Protein AF-A0A438DHL5-F1 (afdb_monomer_lite)

Organism: Vitis vinifera (NCBI:txid29760)

Secondary structure (DSSP, 8-state):
----PPPP-TT-HHHHHHHHHHHHHHTT--HHHHSPPPPPP-TT--HHHHHHHHHHHHHHHHHHHHHHHHS-HHHHTTSPP-S-HHHHHHHHT-

Foldseek 3Di:
DQQDQAQDDPPCLVVNLVSLCVSCVVVLLCLLQVDPQQDDDDPPDDPVSVVSNVSNQSSQVVSCVVSLVSYDPVVSVVQDDDSRSNVSSVSVVD

pLDDT: mean 91.94, std 8.82, range [44.59, 98.25]

Sequence (94 aa):
MLINIPVLNDTNFKKWKEHVIIVLRCMDLDYALRDDRPVDLTSVSTTKQRVAMEKWEQSNRMSLMIMKHSIPEAIRGAIPEETRAKTFLDQIAN

Structure (mmCIF, N/CA/C/O backbone):
data_AF-A0A438DHL5-F1
#
_entry.id   AF-A0A438DHL5-F1
#
loop_
_atom_site.group_PDB
_atom_site.id
_atom_site.type_symbol
_atom_site.label_atom_id
_atom_site.label_alt_id
_atom_site.label_comp_id
_atom_site.label_asym_id
_atom_site.label_entity_id
_atom_site.label_seq_id
_atom_site.pdbx_PDB_ins_code
_atom_site.Cartn_x
_atom_site.Cartn_y
_atom_site.Cartn_z
_atom_site.occupancy
_atom_site.B_iso_or_equiv
_atom_site.auth_seq_id
_atom_site.auth_comp_id
_atom_site.auth_asym_id
_atom_site.auth_atom_id
_atom_site.pdbx_PDB_model_num
ATOM 1 N N . MET A 1 1 ? 9.346 16.952 8.081 1.00 44.59 1 MET A N 1
ATOM 2 C CA . MET A 1 1 ? 8.328 16.453 9.029 1.00 44.59 1 MET A CA 1
ATOM 3 C C . MET A 1 1 ? 7.525 15.384 8.316 1.00 44.59 1 MET A C 1
ATOM 5 O O . MET A 1 1 ? 6.906 15.704 7.311 1.00 44.59 1 MET A O 1
ATOM 9 N N . LEU A 1 2 ? 7.583 14.133 8.778 1.00 53.66 2 LEU A N 1
ATOM 10 C CA . LEU A 1 2 ? 6.611 13.119 8.366 1.00 53.66 2 LEU A CA 1
ATOM 11 C C . LEU A 1 2 ? 5.244 13.599 8.862 1.00 53.66 2 LEU A C 1
ATOM 13 O O . LEU A 1 2 ? 5.101 13.927 10.039 1.00 53.66 2 LEU A O 1
ATOM 17 N N . ILE A 1 3 ? 4.275 13.730 7.961 1.00 64.81 3 ILE A N 1
ATOM 18 C CA . ILE A 1 3 ? 2.897 14.056 8.331 1.00 64.81 3 ILE A CA 1
ATOM 19 C C . ILE A 1 3 ? 2.430 12.970 9.311 1.00 64.81 3 ILE A C 1
ATOM 21 O O . ILE A 1 3 ? 2.627 11.783 9.060 1.00 64.81 3 ILE A O 1
ATOM 25 N N . ASN A 1 4 ? 1.872 13.374 10.453 1.00 84.00 4 ASN A N 1
ATOM 26 C CA . ASN A 1 4 ? 1.438 12.444 11.491 1.00 84.00 4 ASN A CA 1
ATOM 27 C C . ASN A 1 4 ? 0.249 11.617 10.964 1.00 84.00 4 ASN A C 1
ATOM 29 O O . ASN A 1 4 ? -0.839 12.157 10.727 1.00 84.00 4 ASN A O 1
ATOM 33 N N . ILE A 1 5 ? 0.475 10.325 10.722 1.00 90.62 5 ILE A N 1
ATOM 34 C CA . ILE A 1 5 ? -0.583 9.381 10.356 1.00 90.62 5 ILE A CA 1
ATOM 35 C C . ILE A 1 5 ? -1.340 9.064 11.649 1.00 90.62 5 ILE A C 1
ATOM 37 O O . ILE A 1 5 ? -0.712 8.596 12.600 1.00 90.62 5 ILE A O 1
ATOM 41 N N . PRO A 1 6 ? -2.659 9.325 11.732 1.00 91.81 6 PRO A N 1
ATOM 42 C CA . PRO A 1 6 ? -3.420 8.956 12.918 1.00 91.81 6 PRO A CA 1
ATOM 43 C C . PRO A 1 6 ? -3.328 7.443 13.128 1.00 91.81 6 PRO A C 1
ATOM 45 O O . PRO A 1 6 ? -3.225 6.692 12.168 1.00 91.81 6 PRO A O 1
ATOM 48 N N . VAL A 1 7 ? -3.387 6.974 14.367 1.00 92.38 7 VAL A N 1
ATOM 49 C CA . VAL A 1 7 ? -3.476 5.532 14.628 1.00 92.38 7 VAL A CA 1
ATOM 50 C C . VAL A 1 7 ? -4.833 5.021 14.136 1.00 92.38 7 VAL A C 1
ATOM 52 O O . VAL A 1 7 ? -5.854 5.660 14.410 1.00 92.38 7 VAL A O 1
ATOM 55 N N . LEU A 1 8 ? -4.861 3.906 13.400 1.00 92.25 8 LEU A N 1
ATOM 56 C CA . LEU A 1 8 ? -6.113 3.315 12.910 1.00 92.25 8 LEU A CA 1
ATOM 57 C C . LEU A 1 8 ? -7.003 2.863 14.081 1.00 92.25 8 LEU A C 1
ATOM 59 O O . LEU A 1 8 ? -6.521 2.260 15.039 1.00 92.25 8 LEU A O 1
ATOM 63 N N . ASN A 1 9 ? -8.302 3.136 13.978 1.00 89.31 9 ASN A N 1
ATOM 64 C CA . ASN A 1 9 ? -9.345 2.610 14.851 1.00 89.31 9 ASN A CA 1
ATOM 65 C C . ASN A 1 9 ? -10.632 2.346 14.054 1.00 89.31 9 ASN A C 1
ATOM 67 O O . ASN A 1 9 ? -10.733 2.703 12.879 1.00 89.31 9 ASN A O 1
ATOM 71 N N . ASP A 1 10 ? -11.637 1.798 14.728 1.00 85.50 10 ASP A N 1
ATOM 72 C CA . ASP A 1 10 ? -12.875 1.304 14.113 1.00 85.50 10 ASP A CA 1
ATOM 73 C C . ASP A 1 10 ? -13.724 2.383 13.414 1.00 85.50 10 ASP A C 1
ATOM 75 O O . ASP A 1 10 ? -14.637 2.070 12.657 1.00 85.50 10 ASP A O 1
ATOM 79 N N . THR A 1 11 ? -13.446 3.670 13.647 1.00 91.19 11 THR A N 1
ATOM 80 C CA . THR A 1 11 ? -14.264 4.787 13.134 1.00 91.19 11 THR A CA 1
ATOM 81 C C . THR A 1 11 ? -13.514 5.722 12.190 1.00 91.19 11 THR A C 1
ATOM 83 O O . THR A 1 11 ? -14.132 6.560 11.531 1.00 91.19 11 THR A O 1
ATOM 86 N N . ASN A 1 12 ? -12.185 5.614 12.102 1.00 93.81 12 ASN A N 1
ATOM 87 C CA . ASN A 1 12 ? -11.359 6.614 11.425 1.00 93.81 12 ASN A CA 1
ATOM 88 C C . ASN A 1 12 ? -10.745 6.149 10.097 1.00 93.81 12 ASN A C 1
ATOM 90 O O . ASN A 1 12 ? -9.960 6.908 9.523 1.00 93.81 12 ASN A O 1
ATOM 94 N N . PHE A 1 13 ? -11.123 4.974 9.578 1.00 92.19 13 PHE A N 1
ATOM 95 C CA . PHE A 1 13 ? -10.514 4.373 8.384 1.00 92.19 13 PHE A CA 1
ATOM 96 C C . PHE A 1 13 ? -10.361 5.352 7.211 1.00 92.19 13 PHE A C 1
ATOM 98 O O . PHE A 1 13 ? -9.276 5.482 6.648 1.00 92.19 13 PHE A O 1
ATOM 105 N N . LYS A 1 14 ? -11.415 6.107 6.870 1.00 93.56 14 LYS A N 1
ATOM 106 C CA . LYS A 1 14 ? -11.372 7.072 5.757 1.00 93.56 14 LYS A CA 1
ATOM 107 C C . LYS A 1 14 ? -10.281 8.135 5.951 1.00 93.56 14 LYS A C 1
ATOM 109 O O . LYS A 1 14 ? -9.517 8.402 5.027 1.00 93.56 14 LYS A O 1
ATOM 114 N N . LYS A 1 15 ? -10.186 8.703 7.159 1.00 94.19 15 LYS A N 1
ATOM 115 C CA . LYS A 1 15 ? -9.186 9.723 7.517 1.00 94.19 15 LYS A CA 1
ATOM 116 C C . LYS A 1 15 ? -7.779 9.128 7.581 1.00 94.19 15 LYS A C 1
ATOM 118 O O . LYS A 1 15 ? -6.824 9.741 7.114 1.00 94.19 15 LYS A O 1
ATOM 123 N N . TRP A 1 16 ? -7.661 7.928 8.144 1.00 95.06 16 TRP A N 1
ATOM 124 C CA . TRP A 1 16 ? -6.414 7.173 8.188 1.00 95.06 16 TRP A CA 1
ATOM 125 C C . TRP A 1 16 ? -5.870 6.911 6.779 1.00 95.06 16 TRP A C 1
ATOM 127 O O . TRP A 1 16 ? -4.741 7.300 6.476 1.00 95.06 16 TRP A O 1
ATOM 137 N N . LYS A 1 17 ? -6.703 6.357 5.888 1.00 95.00 17 LYS A N 1
ATOM 138 C CA . LYS A 1 17 ? -6.357 6.064 4.491 1.00 95.00 17 LYS A CA 1
ATOM 139 C C . LYS A 1 17 ? -5.908 7.316 3.744 1.00 95.00 17 LYS A C 1
ATOM 141 O O . LYS A 1 17 ? -4.914 7.275 3.025 1.00 95.00 17 LYS A O 1
ATOM 146 N N . GLU A 1 18 ? -6.610 8.431 3.923 1.00 94.94 18 GLU A N 1
ATOM 147 C CA . GLU A 1 18 ? -6.241 9.707 3.307 1.00 94.94 18 GLU A CA 1
ATOM 148 C C . GLU A 1 18 ? -4.846 10.177 3.750 1.00 94.94 18 GLU A C 1
ATOM 150 O O . GLU A 1 18 ? -4.001 10.468 2.903 1.00 94.94 18 GLU A O 1
ATOM 155 N N . HIS A 1 19 ? -4.562 10.170 5.056 1.00 94.88 19 HIS A N 1
ATOM 156 C CA . HIS A 1 19 ? -3.250 10.559 5.586 1.00 94.88 19 HIS A CA 1
ATOM 157 C C . HIS A 1 19 ? -2.125 9.629 5.111 1.00 94.88 19 HIS A C 1
ATOM 159 O O . HIS A 1 19 ? -1.060 10.116 4.727 1.00 94.88 19 HIS A O 1
ATOM 165 N N . VAL A 1 20 ? -2.359 8.312 5.092 1.00 94.81 20 VAL A N 1
ATOM 166 C CA . VAL A 1 20 ? -1.412 7.328 4.542 1.00 94.81 20 VAL A CA 1
ATOM 167 C C . VAL A 1 20 ? -1.086 7.661 3.086 1.00 94.81 20 VAL A C 1
ATOM 169 O O . VAL A 1 20 ? 0.085 7.770 2.728 1.00 94.81 20 VAL A O 1
ATOM 172 N N . ILE A 1 21 ? -2.104 7.878 2.248 1.00 94.88 21 ILE A N 1
ATOM 173 C CA . ILE A 1 21 ? -1.911 8.180 0.823 1.00 94.88 21 ILE A CA 1
ATOM 174 C C . ILE A 1 21 ? -1.137 9.491 0.631 1.00 94.88 21 ILE A C 1
ATOM 176 O O . ILE A 1 21 ? -0.260 9.554 -0.230 1.00 94.88 21 ILE A O 1
ATOM 180 N N . ILE A 1 22 ? -1.430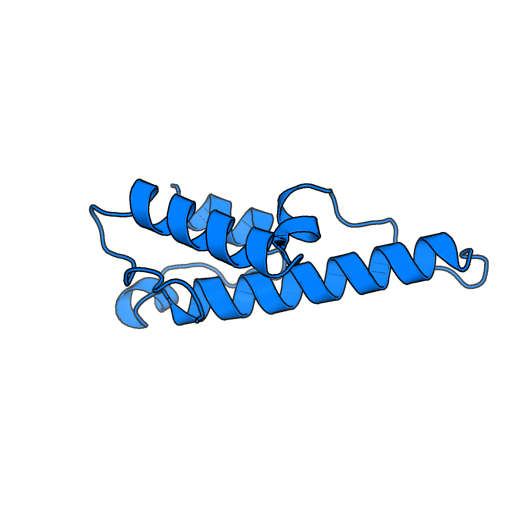 10.527 1.424 1.00 95.00 22 ILE A N 1
ATOM 181 C CA . ILE A 1 22 ? -0.710 11.808 1.365 1.00 95.00 22 ILE A CA 1
ATOM 182 C C . ILE A 1 22 ? 0.767 11.611 1.727 1.00 95.00 22 ILE A C 1
ATOM 184 O O . ILE A 1 22 ? 1.632 12.053 0.974 1.00 95.00 22 ILE A O 1
ATOM 188 N N . VAL A 1 23 ? 1.067 10.914 2.829 1.00 94.25 23 VAL A N 1
ATOM 189 C CA . VAL A 1 23 ? 2.452 10.636 3.250 1.00 94.25 23 VAL A CA 1
ATOM 190 C C . VAL A 1 23 ? 3.214 9.882 2.169 1.00 94.25 23 VAL A C 1
ATOM 192 O O . VAL A 1 23 ? 4.316 10.289 1.807 1.00 94.25 23 VAL A O 1
ATOM 195 N N . LEU A 1 24 ? 2.624 8.816 1.624 1.00 95.19 24 LEU A N 1
ATOM 196 C CA . LEU A 1 24 ? 3.277 8.004 0.600 1.00 95.19 24 LEU A CA 1
ATOM 197 C C . LEU A 1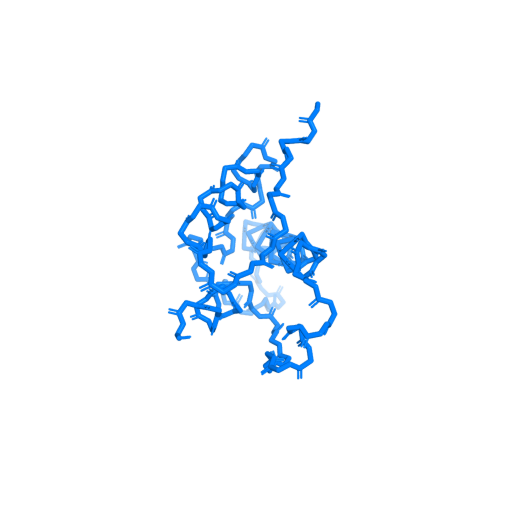 24 ? 3.550 8.810 -0.669 1.00 95.19 24 LEU A C 1
ATOM 199 O O . LEU A 1 24 ? 4.646 8.714 -1.211 1.00 95.19 24 LEU A O 1
ATOM 203 N N . ARG A 1 25 ? 2.615 9.664 -1.099 1.00 94.88 25 ARG A N 1
ATOM 204 C CA . ARG A 1 25 ? 2.827 10.582 -2.231 1.00 94.88 25 ARG A CA 1
ATOM 205 C C . ARG A 1 25 ? 3.927 11.602 -1.966 1.00 94.88 25 ARG A C 1
ATOM 207 O O . ARG A 1 25 ? 4.768 11.808 -2.828 1.00 94.88 25 ARG A O 1
ATOM 214 N N . CYS A 1 26 ? 3.960 12.216 -0.783 1.00 93.94 26 CYS A N 1
ATOM 215 C CA . CYS A 1 26 ? 5.009 13.175 -0.418 1.00 93.94 2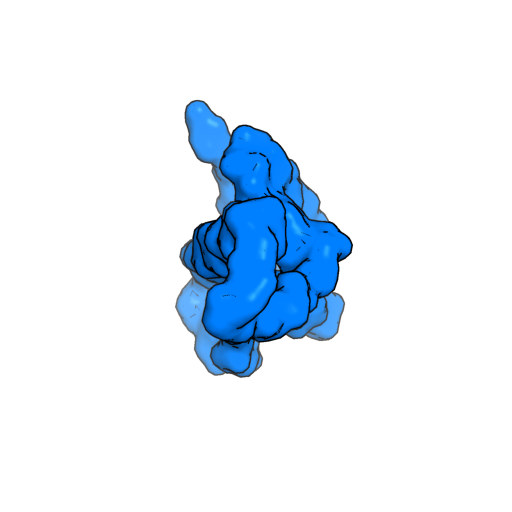6 CYS A CA 1
ATOM 216 C C . CYS A 1 26 ? 6.414 12.555 -0.392 1.00 93.94 26 CYS A C 1
ATOM 218 O O . CYS A 1 26 ? 7.396 13.290 -0.428 1.00 93.94 26 CYS A O 1
ATOM 220 N N . MET A 1 27 ? 6.507 11.228 -0.292 1.00 93.44 27 MET A N 1
ATOM 221 C CA . MET A 1 27 ? 7.763 10.480 -0.265 1.00 93.44 27 MET A CA 1
ATOM 222 C C . MET A 1 27 ? 8.057 9.742 -1.583 1.00 93.44 27 MET A C 1
ATOM 224 O O . MET A 1 27 ? 9.014 8.974 -1.624 1.00 93.44 27 MET A O 1
ATOM 228 N N . ASP A 1 28 ? 7.240 9.926 -2.628 1.00 94.44 28 ASP A N 1
ATOM 229 C CA . ASP A 1 28 ? 7.305 9.179 -3.898 1.00 94.44 28 ASP A CA 1
ATOM 230 C C . ASP A 1 28 ? 7.208 7.645 -3.735 1.00 94.44 28 ASP A C 1
ATOM 232 O O . ASP A 1 28 ? 7.773 6.860 -4.502 1.00 94.44 28 ASP A O 1
ATOM 236 N N . LEU A 1 29 ? 6.459 7.199 -2.724 1.00 95.75 29 LEU A N 1
ATOM 237 C CA . LEU A 1 29 ? 6.243 5.796 -2.368 1.00 95.75 29 LEU A CA 1
ATOM 238 C C . LEU A 1 29 ? 4.848 5.281 -2.741 1.00 95.75 29 LEU A C 1
ATOM 240 O O . LEU A 1 29 ? 4.517 4.155 -2.383 1.00 95.75 29 LEU A O 1
ATOM 244 N N . ASP A 1 30 ? 4.027 6.042 -3.465 1.00 96.25 30 ASP A N 1
ATOM 245 C CA . ASP A 1 30 ? 2.663 5.651 -3.857 1.00 96.25 30 ASP A CA 1
ATOM 246 C C . ASP A 1 30 ? 2.592 4.809 -5.146 1.00 96.25 30 ASP A C 1
ATOM 248 O O . ASP A 1 30 ? 1.507 4.371 -5.534 1.00 96.25 30 ASP A O 1
ATOM 252 N N . TYR A 1 31 ? 3.726 4.558 -5.805 1.00 97.12 31 TYR A N 1
ATOM 253 C CA . TYR A 1 31 ? 3.790 3.872 -7.099 1.00 97.12 31 TYR A CA 1
ATOM 254 C C . TYR A 1 31 ? 3.094 2.498 -7.093 1.00 97.12 31 TYR A C 1
ATOM 256 O O . TYR A 1 31 ? 2.205 2.255 -7.901 1.00 97.12 31 TYR A O 1
ATOM 264 N N . ALA A 1 32 ? 3.396 1.635 -6.122 1.00 97.38 32 ALA A N 1
ATOM 265 C CA . ALA A 1 32 ? 2.797 0.305 -5.992 1.00 97.38 32 ALA A CA 1
ATOM 266 C C . ALA A 1 32 ? 1.316 0.311 -5.573 1.00 97.38 32 ALA A C 1
ATOM 268 O O . ALA A 1 32 ? 0.645 -0.719 -5.652 1.00 97.38 32 ALA A O 1
ATOM 269 N N . LEU A 1 33 ? 0.799 1.455 -5.112 1.00 96.12 33 LEU A N 1
ATOM 270 C CA . LEU A 1 33 ? -0.630 1.631 -4.847 1.00 96.12 33 LEU A CA 1
ATOM 271 C C . LEU A 1 33 ? -1.404 2.016 -6.113 1.00 96.12 33 LEU A C 1
ATOM 273 O O . LEU A 1 33 ? -2.602 1.745 -6.212 1.00 96.12 33 LEU A O 1
ATOM 277 N N . ARG A 1 34 ? -0.734 2.660 -7.073 1.00 95.06 34 ARG A N 1
ATOM 278 C CA . ARG A 1 34 ? -1.341 3.187 -8.302 1.00 95.06 34 ARG A CA 1
ATOM 279 C C . ARG A 1 34 ? -1.214 2.222 -9.465 1.00 95.06 34 ARG A C 1
ATOM 281 O O . ARG A 1 34 ? -2.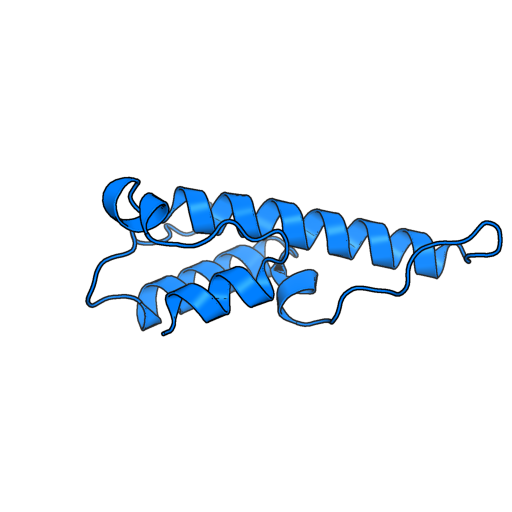199 2.004 -10.164 1.00 95.06 34 ARG A O 1
ATOM 288 N N . ASP A 1 35 ? -0.035 1.640 -9.618 1.00 94.00 35 ASP A N 1
ATOM 289 C CA . ASP A 1 35 ? 0.324 0.794 -10.743 1.00 94.00 35 ASP A CA 1
ATOM 290 C C . ASP A 1 35 ? 0.380 -0.682 -10.338 1.00 94.00 35 ASP A C 1
ATOM 292 O O . A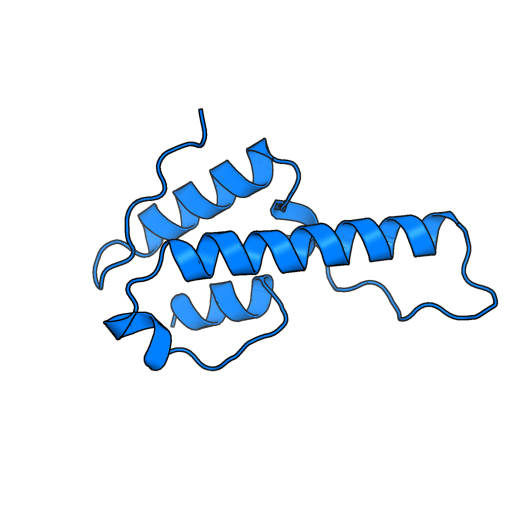SP A 1 35 ? 0.790 -1.049 -9.227 1.00 94.00 35 ASP A O 1
ATOM 296 N N . ASP A 1 36 ? -0.032 -1.545 -11.264 1.00 93.62 36 ASP A N 1
ATOM 297 C CA . ASP A 1 36 ? 0.100 -2.985 -11.089 1.00 93.62 36 ASP A CA 1
ATOM 298 C C . ASP A 1 36 ? 1.571 -3.407 -11.066 1.00 93.62 36 ASP A C 1
ATOM 300 O O . ASP A 1 36 ? 2.454 -2.722 -11.590 1.00 93.62 36 ASP A O 1
ATOM 304 N N . ARG A 1 37 ? 1.835 -4.557 -10.432 1.00 94.12 37 ARG A N 1
ATOM 305 C CA . ARG A 1 37 ? 3.186 -5.116 -10.366 1.00 94.12 37 ARG A CA 1
ATOM 306 C C . ARG A 1 37 ? 3.718 -5.310 -11.792 1.00 94.12 37 ARG A C 1
ATOM 308 O O . ARG A 1 37 ? 3.032 -5.957 -12.589 1.00 94.12 37 ARG A O 1
ATOM 315 N N . PRO A 1 38 ? 4.917 -4.794 -12.115 1.00 94.00 38 PRO A N 1
ATOM 316 C CA . PRO A 1 38 ? 5.558 -5.070 -13.390 1.00 94.00 38 PRO A CA 1
ATOM 317 C C . PRO A 1 38 ? 5.730 -6.574 -13.616 1.00 94.00 38 PRO A C 1
ATOM 319 O O . PRO A 1 38 ? 5.762 -7.367 -12.675 1.00 94.00 38 PRO A O 1
ATOM 322 N N . VAL A 1 39 ? 5.867 -6.965 -14.880 1.00 91.31 39 VAL A N 1
ATOM 323 C CA . VAL A 1 39 ? 6.145 -8.360 -15.243 1.00 91.31 39 VAL A CA 1
ATOM 324 C C . VAL A 1 39 ? 7.496 -8.777 -14.664 1.00 91.31 39 VAL A C 1
ATOM 326 O O . VAL A 1 39 ? 8.430 -7.970 -14.648 1.00 91.31 39 VAL A O 1
ATOM 329 N N . ASP A 1 40 ? 7.597 -10.028 -14.214 1.00 93.62 40 ASP A N 1
ATOM 330 C CA . ASP A 1 40 ? 8.837 -10.565 -13.660 1.00 93.62 40 ASP A CA 1
ATOM 331 C C . ASP A 1 40 ? 10.012 -10.373 -14.626 1.00 93.62 40 ASP A C 1
ATOM 333 O O . ASP A 1 40 ? 9.901 -10.518 -15.850 1.00 93.62 40 ASP A O 1
ATOM 337 N N . LEU A 1 41 ? 11.154 -10.004 -14.051 1.00 95.00 41 LEU A N 1
ATOM 338 C CA . LEU A 1 41 ? 12.359 -9.742 -14.816 1.00 95.00 41 LEU A CA 1
ATOM 339 C C . LEU A 1 41 ? 12.932 -11.049 -15.372 1.00 95.00 41 LEU A C 1
ATOM 341 O O . LEU A 1 41 ? 12.962 -12.080 -14.706 1.00 95.00 41 LEU A O 1
ATOM 345 N N . THR A 1 42 ? 13.444 -10.974 -16.595 1.00 95.44 42 THR A N 1
ATOM 346 C CA . THR A 1 42 ? 14.154 -12.059 -17.279 1.00 95.44 42 THR A CA 1
ATOM 347 C C . THR A 1 42 ? 15.571 -11.608 -17.634 1.00 95.44 42 THR A C 1
ATOM 349 O O . THR A 1 42 ? 15.924 -10.430 -17.508 1.00 95.44 42 THR A O 1
ATOM 352 N N . SER A 1 43 ? 16.406 -12.530 -18.121 1.00 93.81 43 SER A N 1
ATOM 353 C CA . SER A 1 43 ? 17.773 -12.214 -18.565 1.00 93.81 43 SER A CA 1
ATOM 354 C C . SER A 1 43 ? 17.816 -11.137 -19.659 1.00 9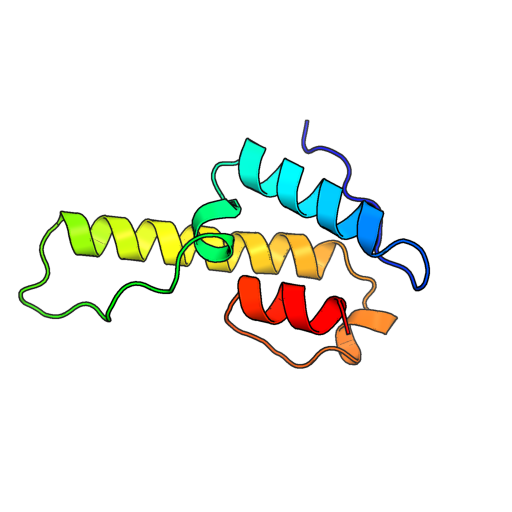3.81 43 SER A C 1
ATOM 356 O O . SER A 1 43 ? 18.765 -10.356 -19.711 1.00 93.81 43 SER A O 1
ATOM 358 N N . VAL A 1 44 ? 16.764 -11.039 -20.478 1.00 95.69 44 VAL A N 1
ATOM 359 C CA . VAL A 1 44 ? 16.633 -10.070 -21.579 1.00 95.69 44 VAL A CA 1
ATOM 360 C C . VAL A 1 44 ? 15.916 -8.774 -21.182 1.00 95.69 44 VAL A C 1
ATOM 362 O O . VAL A 1 44 ? 15.719 -7.902 -22.027 1.00 95.69 44 VAL A O 1
ATOM 365 N N . SER A 1 45 ? 15.522 -8.614 -19.914 1.00 96.19 45 SER A N 1
ATOM 366 C CA . SER A 1 45 ? 14.847 -7.396 -19.463 1.00 96.19 45 SER A CA 1
ATOM 367 C C . SER A 1 45 ? 15.711 -6.156 -19.666 1.00 96.19 45 SER A C 1
ATOM 369 O O . SER A 1 45 ? 16.882 -6.107 -19.286 1.00 96.19 45 SER A O 1
ATOM 371 N N . THR A 1 46 ? 15.087 -5.123 -20.220 1.00 96.75 46 THR A N 1
ATOM 372 C CA . THR A 1 46 ? 15.709 -3.816 -20.445 1.00 96.75 46 THR A CA 1
ATOM 373 C C . THR A 1 46 ? 16.015 -3.109 -19.125 1.00 96.75 46 THR A C 1
ATOM 375 O O . THR A 1 46 ? 15.335 -3.315 -18.118 1.00 96.75 46 THR A O 1
ATOM 378 N N . THR A 1 47 ? 16.978 -2.184 -19.139 1.00 96.12 47 THR A N 1
ATOM 379 C CA . THR A 1 47 ? 17.278 -1.319 -17.985 1.00 96.12 47 THR A CA 1
ATOM 380 C C . THR A 1 47 ? 16.029 -0.603 -17.468 1.00 96.12 47 THR A C 1
ATOM 382 O O . THR A 1 47 ? 15.812 -0.536 -16.264 1.00 96.12 47 THR A O 1
ATOM 385 N N . LYS A 1 48 ? 15.149 -0.138 -18.366 1.00 95.25 48 LYS A N 1
ATOM 386 C CA . LYS A 1 48 ? 13.893 0.526 -17.993 1.00 95.25 48 LYS A CA 1
ATOM 387 C C . LYS A 1 48 ? 12.947 -0.397 -17.217 1.00 95.25 48 LYS A C 1
ATOM 389 O O . LYS A 1 48 ? 12.342 0.047 -16.248 1.00 95.25 48 LYS A O 1
ATOM 394 N N . GLN A 1 49 ? 12.825 -1.664 -17.620 1.00 95.94 49 GLN A N 1
ATOM 395 C CA . GLN A 1 49 ? 12.004 -2.646 -16.900 1.00 95.94 49 GLN A CA 1
ATOM 396 C C . GLN A 1 49 ? 12.573 -2.946 -15.512 1.00 95.94 49 GLN A C 1
ATOM 398 O O . GLN A 1 49 ? 11.810 -3.013 -14.554 1.00 95.94 49 GLN A O 1
ATOM 403 N N . ARG A 1 50 ? 13.902 -3.069 -15.394 1.00 95.81 50 ARG A N 1
ATOM 404 C CA . ARG A 1 50 ? 14.570 -3.292 -14.102 1.00 95.81 50 ARG A CA 1
ATOM 405 C C . ARG A 1 50 ? 14.336 -2.126 -13.140 1.00 95.81 50 ARG A C 1
ATOM 407 O O . ARG A 1 50 ? 13.854 -2.348 -12.039 1.00 95.81 50 ARG A O 1
ATOM 414 N N . VAL A 1 51 ? 14.540 -0.892 -13.606 1.00 96.06 51 VAL A N 1
ATOM 415 C CA . VAL A 1 51 ? 14.279 0.327 -12.817 1.00 96.06 51 VAL A CA 1
ATOM 416 C C . VAL A 1 51 ? 12.807 0.433 -12.403 1.00 96.06 51 VAL A C 1
ATOM 418 O O . VAL A 1 51 ? 12.506 0.825 -11.278 1.00 96.06 51 VAL A O 1
ATOM 421 N N . ALA A 1 52 ? 11.870 0.078 -13.290 1.00 95.69 52 ALA A N 1
ATOM 422 C CA . ALA A 1 52 ? 10.447 0.079 -12.957 1.00 95.69 52 ALA A CA 1
ATOM 423 C C . ALA A 1 52 ? 10.104 -0.959 -11.876 1.00 95.69 52 ALA A C 1
ATOM 425 O O . ALA A 1 52 ? 9.354 -0.640 -10.954 1.00 95.69 52 ALA A O 1
ATOM 426 N N . MET A 1 53 ? 10.673 -2.168 -11.961 1.00 96.81 53 MET A N 1
ATOM 427 C CA . MET A 1 53 ? 10.508 -3.203 -10.936 1.00 96.81 53 MET A CA 1
ATOM 428 C C . MET A 1 53 ? 11.080 -2.752 -9.591 1.00 96.81 53 MET A C 1
ATOM 430 O O . MET A 1 53 ? 10.366 -2.789 -8.596 1.00 96.81 53 MET A O 1
ATOM 434 N N . GLU A 1 54 ? 12.316 -2.249 -9.559 1.00 96.75 54 GLU A N 1
ATOM 435 C CA . GLU A 1 54 ? 12.961 -1.760 -8.330 1.00 96.75 54 GLU A CA 1
ATOM 436 C C . GLU A 1 54 ? 12.148 -0.642 -7.666 1.00 96.75 54 GLU A C 1
ATOM 438 O O . GLU A 1 54 ? 11.885 -0.682 -6.461 1.00 96.75 54 GLU A O 1
ATOM 443 N N . LYS A 1 55 ? 11.682 0.333 -8.460 1.00 96.50 55 LYS A N 1
ATOM 444 C CA . LYS A 1 55 ? 10.821 1.416 -7.970 1.00 96.50 55 LYS A CA 1
ATOM 445 C C . LYS A 1 55 ? 9.517 0.873 -7.381 1.00 96.50 55 LYS A C 1
ATOM 447 O O . LYS A 1 55 ? 9.075 1.338 -6.327 1.00 96.50 55 LYS A O 1
ATOM 452 N N . TRP A 1 56 ? 8.905 -0.107 -8.044 1.00 98.06 56 TRP A N 1
ATOM 453 C CA . TRP A 1 56 ? 7.683 -0.748 -7.568 1.00 98.06 56 TRP A CA 1
ATOM 454 C C . TRP A 1 56 ? 7.903 -1.528 -6.275 1.00 98.06 56 TRP A C 1
ATOM 456 O O . TRP A 1 56 ? 7.158 -1.333 -5.318 1.00 98.06 56 TRP A O 1
ATOM 466 N N . GLU A 1 57 ? 8.951 -2.342 -6.192 1.00 97.75 57 GLU A N 1
ATOM 467 C CA . GLU A 1 57 ? 9.274 -3.128 -4.999 1.00 97.75 57 GLU A CA 1
ATOM 468 C C . GLU A 1 57 ? 9.604 -2.240 -3.798 1.00 97.75 57 GLU A C 1
ATOM 470 O O . GLU A 1 57 ? 9.117 -2.487 -2.689 1.00 97.75 57 GLU A O 1
ATOM 475 N N . GLN A 1 58 ? 10.369 -1.166 -4.012 1.00 98.00 58 GLN A N 1
ATOM 476 C CA . GLN A 1 58 ? 10.671 -0.192 -2.968 1.00 98.00 58 GLN A CA 1
ATOM 477 C C . GLN A 1 58 ? 9.392 0.470 -2.445 1.00 98.00 58 GLN A C 1
ATOM 479 O O . GLN A 1 58 ? 9.161 0.489 -1.234 1.00 98.00 58 GLN A O 1
ATOM 484 N N . SER A 1 59 ? 8.552 0.980 -3.348 1.00 98.19 59 SER A N 1
ATOM 485 C CA . SER A 1 59 ? 7.266 1.590 -3.005 1.00 98.19 59 SER A CA 1
ATOM 486 C C . SER A 1 59 ? 6.353 0.609 -2.262 1.00 98.19 59 SER A C 1
ATOM 488 O O . SER A 1 59 ? 5.803 0.961 -1.217 1.00 98.19 59 SER A O 1
ATOM 490 N N . ASN A 1 60 ? 6.252 -0.636 -2.732 1.00 98.25 60 ASN A N 1
ATOM 491 C CA . ASN A 1 60 ? 5.449 -1.691 -2.120 1.00 98.25 60 ASN A CA 1
ATOM 492 C C . ASN A 1 60 ? 5.904 -1.994 -0.684 1.00 98.25 60 ASN A C 1
ATOM 494 O O . ASN A 1 60 ? 5.109 -1.941 0.257 1.00 98.25 60 ASN A O 1
ATOM 498 N N . ARG A 1 61 ? 7.206 -2.247 -0.499 1.00 97.94 61 ARG A N 1
ATOM 499 C CA . ARG A 1 61 ? 7.791 -2.586 0.805 1.00 97.94 61 ARG A CA 1
ATOM 500 C C . ARG A 1 61 ? 7.630 -1.450 1.813 1.00 97.94 61 ARG A C 1
ATOM 502 O O . ARG A 1 61 ? 7.227 -1.688 2.950 1.00 97.94 61 ARG A O 1
ATOM 509 N N . MET A 1 62 ? 7.940 -0.217 1.411 1.00 97.56 62 MET A N 1
ATOM 510 C CA . MET A 1 62 ? 7.846 0.940 2.305 1.00 97.56 62 MET A CA 1
ATOM 511 C C . MET A 1 62 ? 6.394 1.262 2.670 1.00 97.56 62 MET A C 1
ATOM 513 O O . MET A 1 62 ? 6.112 1.550 3.832 1.00 97.56 62 MET A O 1
ATOM 517 N N . SER A 1 63 ? 5.470 1.151 1.711 1.00 97.06 63 SER A N 1
ATOM 518 C CA . SER A 1 63 ? 4.039 1.355 1.958 1.00 97.06 63 SER A CA 1
ATOM 519 C C . SER A 1 63 ? 3.498 0.369 2.990 1.00 97.06 63 SER A C 1
ATOM 521 O O . SER A 1 63 ? 2.821 0.784 3.929 1.00 97.06 63 SER A O 1
ATOM 523 N N . LEU A 1 64 ? 3.846 -0.919 2.869 1.00 96.75 64 LEU A N 1
ATOM 524 C CA . LEU A 1 64 ? 3.473 -1.936 3.856 1.00 96.75 64 LEU A CA 1
ATOM 525 C C . LEU A 1 64 ? 4.014 -1.608 5.249 1.00 96.75 64 LEU A C 1
ATOM 527 O O . LEU A 1 64 ? 3.260 -1.680 6.214 1.00 96.75 64 LEU A O 1
ATOM 531 N N . MET A 1 65 ? 5.287 -1.215 5.366 1.00 95.25 65 MET A N 1
ATOM 532 C CA . MET A 1 65 ? 5.874 -0.860 6.663 1.00 95.25 65 MET A CA 1
ATOM 533 C C . MET A 1 65 ? 5.153 0.322 7.317 1.00 95.25 65 MET A C 1
ATOM 535 O O . MET A 1 65 ? 4.813 0.246 8.496 1.00 95.25 65 MET A O 1
ATOM 539 N N . ILE A 1 66 ? 4.874 1.384 6.556 1.00 94.19 66 ILE A N 1
ATOM 540 C CA . ILE A 1 66 ? 4.186 2.581 7.059 1.00 94.19 66 ILE A CA 1
ATOM 541 C C . ILE A 1 66 ? 2.757 2.239 7.499 1.00 94.19 66 ILE A C 1
ATOM 543 O O . ILE A 1 66 ? 2.366 2.563 8.622 1.00 94.19 66 ILE A O 1
ATOM 547 N N . MET A 1 67 ? 1.994 1.543 6.649 1.00 94.50 67 MET A N 1
ATOM 548 C CA . MET A 1 67 ? 0.624 1.145 6.974 1.00 94.50 67 MET A CA 1
ATOM 549 C C . MET A 1 67 ? 0.591 0.232 8.196 1.00 94.50 67 MET A C 1
ATOM 551 O O . MET A 1 67 ? -0.077 0.569 9.170 1.00 94.50 67 MET A O 1
ATOM 555 N N . LYS A 1 68 ? 1.362 -0.865 8.199 1.00 93.75 68 LYS A N 1
ATOM 556 C CA . LYS A 1 68 ? 1.414 -1.800 9.332 1.00 93.75 68 LYS A CA 1
ATOM 557 C C . LYS A 1 68 ? 1.794 -1.082 10.623 1.00 93.75 68 LYS A C 1
ATOM 559 O O . LYS A 1 68 ? 1.123 -1.292 11.627 1.00 93.75 68 LYS A O 1
ATOM 564 N N . HIS A 1 69 ? 2.801 -0.203 10.603 1.00 91.94 69 HIS A N 1
ATOM 565 C CA . HIS A 1 69 ? 3.233 0.545 11.788 1.00 91.94 69 HIS A CA 1
ATOM 566 C C . HIS A 1 69 ? 2.137 1.457 12.358 1.00 91.94 69 HIS A C 1
ATOM 568 O O . HIS A 1 69 ? 2.013 1.575 13.572 1.00 91.94 69 HIS A O 1
ATOM 574 N N . SER A 1 70 ? 1.310 2.055 11.497 1.00 92.31 70 SER A N 1
ATOM 575 C CA . SER A 1 70 ? 0.195 2.920 11.913 1.00 92.31 70 SER A CA 1
ATOM 576 C C . SER A 1 70 ? -1.045 2.172 12.435 1.00 92.31 70 SER A C 1
ATOM 578 O O . SER A 1 70 ? -1.995 2.803 12.903 1.00 92.31 70 SER A O 1
ATOM 580 N N . ILE A 1 71 ? -1.050 0.837 12.358 1.00 92.50 71 ILE A N 1
ATOM 581 C CA . ILE A 1 71 ? -2.144 -0.024 12.818 1.00 92.50 71 ILE A CA 1
ATOM 582 C C . ILE A 1 71 ? -1.767 -0.621 14.182 1.00 92.50 71 ILE A C 1
ATOM 584 O O . ILE A 1 71 ? -0.696 -1.235 14.286 1.00 92.50 71 ILE A O 1
ATOM 588 N N . PRO A 1 72 ? -2.624 -0.487 15.215 1.00 91.88 72 PRO A N 1
ATOM 589 C CA . PRO A 1 72 ? -2.428 -1.136 16.509 1.00 91.88 72 PRO A CA 1
ATOM 590 C C . PRO A 1 72 ? -2.236 -2.644 16.376 1.00 91.88 72 PRO A C 1
ATOM 592 O O . PRO A 1 72 ? -2.918 -3.293 15.588 1.00 91.88 72 PRO A O 1
ATOM 595 N N . GLU A 1 73 ? -1.366 -3.225 17.198 1.00 88.56 73 GLU A N 1
ATOM 596 C CA . GLU A 1 73 ? -1.088 -4.668 17.177 1.00 88.56 73 GLU A CA 1
ATOM 597 C C . GLU A 1 73 ? -2.348 -5.521 17.401 1.00 88.56 73 GLU A C 1
ATOM 599 O O . GLU A 1 73 ? -2.543 -6.517 16.707 1.00 88.56 73 GLU A O 1
ATOM 604 N N . ALA A 1 74 ? -3.254 -5.057 18.271 1.00 87.56 74 ALA A N 1
ATOM 605 C CA . ALA A 1 74 ? -4.544 -5.697 18.534 1.00 87.56 74 ALA A CA 1
ATOM 606 C C . ALA A 1 74 ? -5.435 -5.826 17.283 1.00 87.56 74 ALA A C 1
ATOM 608 O O . ALA A 1 74 ? -6.196 -6.782 17.174 1.00 87.56 74 ALA A O 1
ATOM 609 N N . ILE A 1 75 ? -5.326 -4.887 16.336 1.00 86.31 75 ILE A N 1
ATOM 610 C CA . ILE A 1 75 ? -6.044 -4.924 15.053 1.00 86.31 75 ILE A CA 1
ATOM 611 C C . ILE A 1 75 ? -5.213 -5.682 14.014 1.00 86.31 75 ILE A C 1
ATOM 613 O O . ILE A 1 75 ? -5.744 -6.459 13.226 1.00 86.31 75 ILE A O 1
ATOM 617 N N . ARG A 1 76 ? -3.887 -5.492 14.027 1.00 87.00 76 ARG A N 1
ATOM 618 C CA . ARG A 1 76 ? -2.963 -6.071 13.047 1.00 87.00 76 ARG A CA 1
ATOM 619 C C . ARG A 1 76 ? -3.044 -7.596 12.994 1.00 87.00 76 ARG A C 1
ATOM 621 O O . ARG A 1 76 ? -2.982 -8.143 11.903 1.00 87.00 76 ARG A O 1
ATOM 628 N N . GLY A 1 77 ? -3.219 -8.264 14.137 1.00 85.12 77 GLY A N 1
ATOM 629 C CA . GLY A 1 77 ? -3.346 -9.726 14.196 1.00 85.12 77 GLY A CA 1
ATOM 630 C C . GLY A 1 77 ? -4.600 -10.292 13.515 1.00 85.12 77 GLY A C 1
ATOM 631 O O . GLY A 1 77 ? -4.626 -11.476 13.194 1.00 85.12 77 GLY A O 1
ATOM 632 N N . ALA A 1 78 ? -5.623 -9.465 13.278 1.00 87.50 78 ALA A N 1
ATOM 633 C CA . ALA A 1 78 ? -6.836 -9.863 12.564 1.00 87.50 78 ALA A CA 1
ATOM 634 C C . ALA A 1 78 ? -6.716 -9.707 11.037 1.00 87.50 78 ALA A C 1
ATOM 636 O O . ALA A 1 78 ? -7.549 -10.236 10.302 1.00 87.50 78 ALA A O 1
ATOM 637 N N . ILE A 1 79 ? -5.697 -8.991 10.551 1.00 87.62 79 ILE A N 1
ATOM 638 C CA . ILE A 1 79 ? -5.478 -8.761 9.122 1.00 87.62 79 ILE A CA 1
ATOM 639 C C . ILE A 1 79 ? -4.589 -9.892 8.583 1.00 87.62 79 ILE A C 1
ATOM 641 O O . ILE A 1 79 ? -3.514 -10.125 9.141 1.00 87.62 79 ILE A O 1
ATOM 645 N N . PRO A 1 80 ? -4.990 -10.592 7.506 1.00 89.94 80 PRO A N 1
ATOM 646 C CA . PRO A 1 80 ? -4.133 -11.577 6.859 1.00 89.94 80 PRO A CA 1
ATOM 647 C C . PRO A 1 80 ? -2.781 -10.985 6.448 1.00 89.94 80 PRO A C 1
ATOM 649 O O . PRO A 1 80 ? -2.679 -9.821 6.057 1.00 89.94 80 PRO A O 1
ATOM 652 N N . GLU A 1 81 ? -1.728 -11.798 6.497 1.00 90.56 81 GLU A N 1
ATOM 653 C CA . GLU A 1 81 ? -0.441 -11.384 5.948 1.00 90.56 81 GLU A CA 1
ATOM 654 C C . GLU A 1 81 ? -0.550 -11.167 4.435 1.00 90.56 81 GLU A C 1
ATOM 656 O O . GLU A 1 81 ? -1.094 -11.995 3.705 1.00 90.56 81 GLU A O 1
ATOM 661 N N . GLU A 1 82 ? -0.013 -10.043 3.964 1.00 94.25 82 GLU A N 1
ATOM 662 C CA . GLU A 1 82 ? -0.081 -9.642 2.565 1.00 94.25 82 GLU A CA 1
ATOM 663 C C . GLU A 1 82 ? 1.244 -9.013 2.128 1.00 94.25 82 GLU A C 1
ATOM 665 O O . GLU A 1 82 ? 1.884 -8.237 2.844 1.00 94.25 82 GLU A O 1
ATOM 670 N N . THR A 1 83 ? 1.651 -9.370 0.915 1.00 95.06 83 THR A N 1
ATOM 671 C CA . THR A 1 83 ? 2.903 -8.953 0.280 1.00 95.06 83 THR A CA 1
ATOM 672 C C . THR A 1 83 ? 2.717 -7.770 -0.659 1.00 95.06 83 THR A C 1
ATOM 674 O O . THR A 1 83 ? 3.700 -7.121 -1.016 1.00 95.06 83 THR A O 1
ATOM 677 N N . ARG A 1 84 ? 1.474 -7.458 -1.047 1.00 96.44 84 ARG A N 1
ATOM 678 C CA . ARG A 1 84 ? 1.116 -6.339 -1.922 1.00 96.44 84 ARG A CA 1
ATOM 679 C C . ARG A 1 84 ? 0.446 -5.220 -1.133 1.00 96.44 84 ARG A C 1
ATOM 681 O O . ARG A 1 84 ? -0.661 -5.372 -0.631 1.00 96.44 84 ARG A O 1
ATOM 688 N N . ALA A 1 85 ? 1.075 -4.049 -1.107 1.00 96.94 85 ALA A N 1
ATOM 689 C CA . ALA A 1 85 ? 0.589 -2.871 -0.393 1.00 96.94 85 ALA A CA 1
ATOM 690 C C . ALA A 1 85 ? -0.842 -2.476 -0.788 1.00 96.94 85 ALA A C 1
ATOM 692 O O . ALA A 1 85 ? -1.652 -2.168 0.079 1.00 96.94 85 ALA A O 1
ATOM 693 N N . LYS A 1 86 ? -1.166 -2.519 -2.087 1.00 96.00 86 LYS A N 1
ATOM 694 C CA . LYS A 1 86 ? -2.510 -2.201 -2.589 1.00 96.00 86 LYS A CA 1
ATOM 695 C C . LYS A 1 86 ? -3.562 -3.160 -2.023 1.00 96.00 86 LYS A C 1
ATOM 697 O O . LYS A 1 86 ? -4.536 -2.711 -1.435 1.00 96.00 86 LYS A O 1
ATOM 702 N N . THR A 1 87 ? -3.301 -4.464 -2.104 1.00 95.75 87 THR A N 1
ATOM 703 C CA . THR A 1 87 ? -4.185 -5.504 -1.564 1.00 95.75 87 THR A CA 1
ATOM 704 C C . THR A 1 87 ? -4.329 -5.394 -0.047 1.00 95.75 87 THR A C 1
ATOM 706 O O . THR A 1 87 ? -5.440 -5.478 0.462 1.00 95.75 87 THR A O 1
ATOM 709 N N . PHE A 1 88 ? -3.236 -5.126 0.673 1.00 95.19 88 PHE A N 1
ATOM 710 C CA . PHE A 1 88 ? -3.272 -4.907 2.120 1.00 95.19 88 PHE A CA 1
ATOM 711 C C . PHE A 1 88 ? -4.144 -3.698 2.490 1.00 95.19 88 PHE A C 1
ATOM 713 O O . PHE A 1 88 ? -4.947 -3.768 3.414 1.00 95.19 88 PHE A O 1
ATOM 720 N N . LEU A 1 89 ? -4.029 -2.592 1.747 1.00 94.38 89 LEU A N 1
ATOM 721 C CA . LEU A 1 89 ? -4.859 -1.405 1.959 1.00 94.38 89 LEU A CA 1
ATOM 722 C C . LEU A 1 89 ? -6.349 -1.683 1.710 1.00 94.38 89 LEU A C 1
ATOM 724 O O . LEU A 1 89 ? -7.198 -1.139 2.418 1.00 94.38 89 LEU A O 1
ATOM 728 N N . ASP A 1 90 ? -6.660 -2.510 0.714 1.00 92.50 90 ASP A N 1
ATOM 729 C CA . ASP A 1 90 ? -8.032 -2.895 0.382 1.00 92.50 90 ASP A CA 1
ATOM 730 C C . ASP A 1 90 ? -8.627 -3.858 1.426 1.00 92.50 90 ASP A C 1
ATOM 732 O O . ASP A 1 90 ? -9.804 -3.736 1.749 1.00 92.50 90 ASP A O 1
ATOM 736 N N . GLN A 1 91 ? -7.821 -4.740 2.033 1.00 91.62 91 GLN A N 1
ATOM 737 C CA . GLN A 1 91 ? -8.259 -5.630 3.122 1.00 91.62 91 GLN A CA 1
ATOM 738 C C . GLN A 1 91 ? -8.725 -4.874 4.373 1.00 91.62 91 GLN A C 1
ATOM 740 O O . GLN A 1 91 ? -9.622 -5.344 5.063 1.00 91.62 91 GLN A O 1
ATOM 745 N N . ILE A 1 92 ? -8.140 -3.709 4.662 1.00 87.81 92 ILE A N 1
ATOM 746 C CA . ILE A 1 92 ? -8.516 -2.877 5.819 1.00 87.81 92 ILE A CA 1
ATOM 747 C C . ILE A 1 92 ? -9.840 -2.132 5.565 1.00 87.81 92 ILE A C 1
ATOM 749 O O . ILE A 1 92 ? -10.503 -1.707 6.504 1.00 87.81 92 ILE A O 1
ATOM 753 N N . ALA A 1 93 ? -10.219 -1.941 4.297 1.00 73.81 93 ALA A N 1
ATOM 754 C CA . ALA A 1 93 ? -11.419 -1.200 3.910 1.00 73.81 93 ALA A CA 1
ATOM 755 C C . ALA A 1 93 ? -12.724 -2.007 4.019 1.00 73.81 93 ALA A C 1
ATOM 757 O O . ALA A 1 93 ? -13.789 -1.417 3.818 1.00 73.81 93 ALA A O 1
ATOM 758 N N . ASN A 1 94 ? -12.618 -3.319 4.252 1.00 55.69 94 ASN A N 1
ATOM 759 C CA . ASN A 1 94 ? -13.739 -4.258 4.325 1.00 55.69 94 ASN A CA 1
ATOM 760 C C . ASN A 1 94 ? -14.414 -4.267 5.696 1.00 55.69 94 ASN A C 1
ATOM 762 O O . ASN A 1 94 ? -13.689 -4.292 6.713 1.00 55.69 94 ASN A O 1
#

Radius of gyration: 14.54 Å; chains: 1; bounding box: 32×29×40 Å